Protein AF-A0A0B8Q8V2-F1 (afdb_monomer_lite)

InterPro domains:
  IPR002641 Patatin-like phospholipase domain [PF01734] (29-65)
  IPR002641 Patatin-like phospholipase domain [PS51635] (29-66)
  IPR016035 Acyl transferase/acyl hydrolase/lysophospholipase [SSF52151] (25-65)

pLDDT: mean 74.29, std 16.84, range [36.31, 94.81]

Structure (mmCIF, N/CA/C/O backbone):
data_AF-A0A0B8Q8V2-F1
#
_entry.id   AF-A0A0B8Q8V2-F1
#
loop_
_atom_site.group_PDB
_atom_site.id
_atom_site.type_symbol
_atom_site.label_atom_id
_atom_site.label_alt_id
_atom_site.label_comp_id
_atom_site.label_asym_id
_atom_site.label_entity_id
_atom_site.label_seq_id
_atom_site.pdbx_PDB_ins_code
_atom_site.Cartn_x
_atom_site.Cartn_y
_atom_site.Cartn_z
_atom_site.occupancy
_atom_site.B_iso_or_equiv
_atom_site.auth_seq_id
_atom_site.auth_comp_id
_atom_site.auth_asym_id
_atom_site.auth_atom_id
_atom_site.pdbx_PDB_model_num
ATOM 1 N N . MET A 1 1 ? -10.525 -10.167 -19.443 1.00 36.31 1 MET A N 1
ATOM 2 C CA . MET A 1 1 ? -9.359 -10.762 -18.757 1.00 36.31 1 MET A CA 1
ATOM 3 C C . MET A 1 1 ? -9.443 -10.322 -17.306 1.00 36.31 1 MET A C 1
ATOM 5 O O . MET A 1 1 ? -9.200 -9.157 -17.034 1.00 36.31 1 MET A O 1
ATOM 9 N N . ASN A 1 2 ? -9.906 -11.199 -16.413 1.00 36.94 2 ASN A N 1
ATOM 10 C CA . ASN A 1 2 ? -10.139 -10.859 -15.008 1.00 36.94 2 ASN A CA 1
ATOM 11 C C . ASN A 1 2 ? -8.844 -11.100 -14.234 1.00 36.94 2 ASN A C 1
ATOM 13 O O . ASN A 1 2 ? -8.554 -12.226 -13.842 1.00 36.94 2 ASN A O 1
ATOM 17 N N . ASN A 1 3 ? -8.039 -10.051 -14.080 1.00 37.72 3 ASN A N 1
ATOM 18 C CA . ASN A 1 3 ? -6.877 -10.080 -13.206 1.00 37.72 3 ASN A CA 1
ATOM 19 C C . ASN A 1 3 ? -7.369 -9.854 -11.770 1.00 37.72 3 ASN A C 1
ATOM 21 O O . ASN A 1 3 ? -7.581 -8.717 -11.365 1.00 37.72 3 ASN A O 1
ATOM 25 N N . SER A 1 4 ? -7.637 -10.928 -11.027 1.00 52.25 4 SER A N 1
ATOM 26 C CA . SER A 1 4 ? -8.182 -10.841 -9.666 1.00 52.25 4 SER A CA 1
ATOM 27 C C . SER A 1 4 ? -7.139 -10.493 -8.599 1.00 52.25 4 SER A C 1
ATOM 29 O O . SER A 1 4 ? -7.478 -10.507 -7.423 1.00 52.25 4 SER A O 1
ATOM 31 N N . GLY A 1 5 ? -5.885 -10.180 -8.959 1.00 44.41 5 GLY A N 1
ATOM 32 C CA . GLY A 1 5 ? -4.868 -9.667 -8.025 1.00 44.41 5 GLY A CA 1
ATOM 33 C C . GLY A 1 5 ? -4.497 -10.597 -6.859 1.00 44.41 5 GLY A C 1
ATOM 34 O O . GLY A 1 5 ? -3.666 -10.239 -6.028 1.00 44.41 5 GLY A O 1
ATOM 35 N N . LEU A 1 6 ? -5.077 -11.796 -6.788 1.00 45.00 6 LEU A N 1
ATOM 36 C CA . LEU A 1 6 ? -4.849 -12.761 -5.724 1.00 45.00 6 LEU A CA 1
ATOM 37 C C . LEU A 1 6 ? -3.562 -13.537 -6.011 1.00 45.00 6 LEU A C 1
ATOM 39 O O . LEU A 1 6 ? -3.567 -14.550 -6.707 1.00 45.00 6 LEU A O 1
ATOM 43 N N . ILE A 1 7 ? -2.448 -13.080 -5.434 1.00 49.53 7 ILE A N 1
ATOM 44 C CA . ILE A 1 7 ? -1.232 -13.892 -5.268 1.00 49.53 7 ILE A CA 1
ATOM 45 C C . ILE A 1 7 ? -1.452 -14.827 -4.070 1.00 49.53 7 ILE A C 1
ATOM 47 O O . ILE A 1 7 ? -0.774 -14.738 -3.053 1.00 49.53 7 ILE A O 1
ATOM 51 N N . TRP A 1 8 ? -2.456 -15.698 -4.144 1.00 50.56 8 TRP A N 1
ATOM 52 C CA . TRP A 1 8 ? -2.643 -16.758 -3.159 1.00 50.56 8 TRP A CA 1
ATOM 53 C C . TRP A 1 8 ? -2.868 -18.062 -3.916 1.00 50.56 8 TRP A C 1
ATOM 55 O O . TRP A 1 8 ? -3.826 -18.193 -4.673 1.00 50.56 8 TRP A O 1
ATOM 65 N N . GLY A 1 9 ? -1.924 -19.001 -3.787 1.00 46.09 9 GLY A N 1
ATOM 66 C CA . GLY A 1 9 ? -2.019 -20.313 -4.429 1.00 46.09 9 GLY A CA 1
ATOM 67 C C . GLY A 1 9 ? -3.333 -21.013 -4.070 1.00 46.09 9 GLY A C 1
ATOM 68 O O . GLY A 1 9 ? -3.848 -20.814 -2.972 1.00 46.09 9 GLY A O 1
ATOM 69 N N . ASN A 1 10 ? -3.841 -21.827 -5.002 1.00 50.44 10 ASN A N 1
ATOM 70 C CA . ASN A 1 10 ? -5.157 -22.497 -5.045 1.00 50.44 10 ASN A CA 1
ATOM 71 C C . ASN A 1 10 ? -5.508 -23.444 -3.861 1.00 50.44 10 ASN A C 1
ATOM 73 O O . ASN A 1 10 ? -6.190 -24.445 -4.058 1.00 50.44 10 ASN A O 1
ATOM 77 N N . GLY A 1 11 ? -5.045 -23.185 -2.639 1.00 52.69 11 GLY A N 1
ATOM 78 C CA . GLY A 1 11 ? -5.259 -24.048 -1.476 1.00 52.69 11 GLY A CA 1
ATOM 79 C C . GLY A 1 11 ? -5.186 -23.363 -0.112 1.00 52.69 11 GLY A C 1
ATOM 80 O O . GLY A 1 11 ? -5.394 -24.036 0.893 1.00 52.69 11 GLY A O 1
ATOM 81 N N . ALA A 1 12 ? -4.931 -22.056 -0.030 1.00 53.66 12 ALA A N 1
ATOM 82 C CA . ALA A 1 12 ? -5.153 -21.350 1.225 1.00 53.66 12 ALA A CA 1
ATOM 83 C C . ALA A 1 12 ? -6.630 -20.981 1.308 1.00 53.66 12 ALA A C 1
ATOM 85 O O . ALA A 1 12 ? -7.078 -19.991 0.731 1.00 53.66 12 ALA A O 1
ATOM 86 N N . LEU A 1 13 ? -7.405 -21.823 1.985 1.00 54.69 13 LEU A N 1
ATOM 87 C CA . LEU A 1 13 ? -8.741 -21.429 2.392 1.00 54.69 13 LEU A CA 1
ATOM 88 C C . LEU A 1 13 ? -8.589 -20.162 3.233 1.00 54.69 13 LEU A C 1
ATOM 90 O O . LEU A 1 13 ? -7.850 -20.157 4.216 1.00 54.69 13 LEU A O 1
ATOM 94 N N . TYR A 1 14 ? -9.251 -19.085 2.814 1.00 58.50 14 TYR A N 1
ATOM 95 C CA . TYR A 1 14 ? -9.506 -17.948 3.684 1.00 58.50 14 TYR A CA 1
ATOM 96 C C . TYR A 1 14 ? -10.139 -18.523 4.953 1.00 58.50 14 TYR A C 1
ATOM 98 O O . TYR A 1 14 ? -11.243 -19.059 4.894 1.00 58.50 14 TYR A O 1
ATOM 106 N N . GLN A 1 15 ? -9.379 -18.519 6.048 1.00 62.50 15 GLN A N 1
ATOM 107 C CA . GLN A 1 15 ? -9.798 -18.973 7.370 1.00 62.50 15 GLN A CA 1
ATOM 108 C C . GLN A 1 15 ? -10.255 -17.728 8.135 1.00 62.50 15 GLN A C 1
ATOM 110 O O . GLN A 1 15 ? -9.432 -17.070 8.780 1.00 62.50 15 GLN A O 1
ATOM 115 N N . PRO A 1 16 ? -11.530 -17.314 7.990 1.00 61.62 16 PRO A N 1
ATOM 116 C CA . PRO A 1 16 ? -12.057 -16.110 8.630 1.00 61.62 16 PRO A CA 1
ATOM 117 C C . PRO A 1 16 ? -11.903 -16.141 10.152 1.00 61.62 16 PRO A C 1
ATOM 119 O O . PRO A 1 16 ? -11.808 -15.090 10.768 1.00 61.62 16 PRO A O 1
ATOM 122 N N . ASP A 1 17 ? -11.846 -17.332 10.736 1.00 71.06 17 ASP A N 1
ATOM 123 C CA . ASP A 1 17 ? -11.593 -17.626 12.143 1.00 71.06 17 ASP A CA 1
ATOM 124 C C . ASP A 1 17 ? -10.166 -17.286 12.599 1.00 71.06 17 ASP A C 1
ATOM 126 O O . ASP A 1 17 ? -9.974 -16.853 13.728 1.00 71.06 17 ASP A O 1
ATOM 130 N N . VAL A 1 18 ? -9.162 -17.424 11.730 1.00 69.44 18 VAL A N 1
ATOM 131 C CA . VAL A 1 18 ? -7.771 -17.0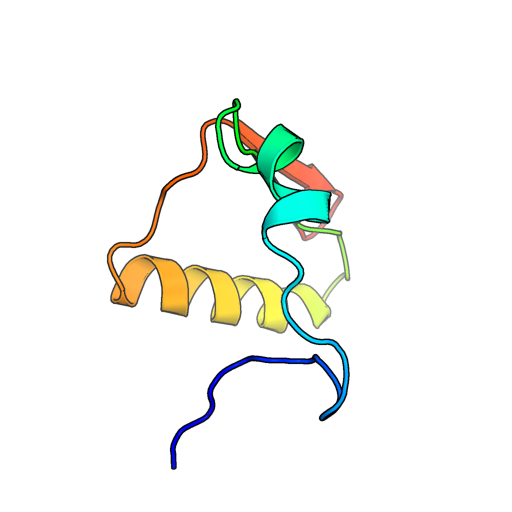55 12.054 1.00 69.44 18 VAL A CA 1
ATOM 132 C C . VAL A 1 18 ? -7.552 -15.550 11.896 1.00 69.44 18 VAL A C 1
ATOM 134 O O . VAL A 1 18 ? -6.752 -14.949 12.613 1.00 69.44 18 VAL A O 1
ATOM 137 N N . PHE A 1 19 ? -8.263 -14.923 10.956 1.00 64.25 19 PHE A N 1
ATOM 138 C CA . PHE A 1 19 ? -8.107 -13.500 10.661 1.00 64.25 19 PHE A CA 1
ATOM 139 C C . PHE A 1 19 ? -9.142 -12.598 11.343 1.00 64.25 19 PHE A C 1
ATOM 141 O O . PHE A 1 19 ? -9.010 -11.377 11.256 1.00 64.25 19 PHE A O 1
ATOM 148 N N . SER A 1 20 ? -10.138 -13.157 12.041 1.00 70.00 20 SER A N 1
ATOM 149 C CA . SER A 1 20 ? -11.220 -12.406 12.699 1.00 70.00 20 SER A CA 1
ATOM 150 C C . SER A 1 20 ? -10.693 -11.318 13.624 1.00 70.00 20 SER A C 1
ATOM 152 O O . SER A 1 20 ? -11.199 -10.196 13.614 1.00 70.00 20 SER A O 1
ATOM 154 N N . ASP A 1 21 ? -9.620 -11.626 14.349 1.00 71.19 21 ASP A N 1
ATOM 155 C CA . ASP A 1 21 ? -9.013 -10.730 15.333 1.00 71.19 21 ASP A CA 1
ATOM 156 C C . ASP A 1 21 ? -8.306 -9.530 14.676 1.00 71.19 21 ASP A C 1
ATOM 158 O O . ASP A 1 21 ? -8.078 -8.506 15.321 1.00 71.19 21 ASP A O 1
ATOM 162 N N . TYR A 1 22 ? -8.007 -9.618 13.375 1.00 67.19 22 TYR A N 1
ATOM 163 C CA . TYR A 1 22 ? -7.319 -8.581 12.600 1.00 67.19 22 TYR A CA 1
ATOM 164 C C . TYR A 1 22 ? -8.256 -7.773 11.687 1.00 67.19 22 TYR A C 1
ATOM 166 O O . TYR A 1 22 ? -7.846 -6.743 11.154 1.00 67.19 22 TYR A O 1
ATOM 174 N N . LEU A 1 23 ? -9.509 -8.207 11.507 1.00 68.88 23 LEU A N 1
ATOM 175 C CA . LEU A 1 23 ? -10.461 -7.590 10.571 1.00 68.88 23 LEU A CA 1
ATOM 176 C C . LEU A 1 23 ? -11.255 -6.412 11.170 1.00 68.88 23 LEU A C 1
ATOM 178 O O . LEU A 1 23 ? -11.837 -5.635 10.419 1.00 68.88 23 LEU A O 1
ATOM 182 N N . GLY A 1 24 ? -11.275 -6.253 12.500 1.00 69.75 24 GLY A N 1
ATOM 183 C CA . GLY A 1 24 ? -12.078 -5.236 13.206 1.00 69.75 24 GLY A CA 1
ATOM 184 C C . GLY A 1 24 ? -11.307 -4.038 13.779 1.00 69.75 24 GLY A C 1
ATOM 185 O O . GLY A 1 24 ? -11.873 -3.269 14.555 1.00 69.75 24 GLY A O 1
ATOM 186 N N . GLY A 1 25 ? -10.016 -3.897 13.465 1.00 79.00 25 GLY A N 1
ATOM 187 C CA . GLY A 1 25 ? -9.121 -2.904 14.074 1.00 79.00 25 GLY A CA 1
ATOM 188 C C . GLY A 1 25 ? -8.720 -1.741 13.160 1.00 79.00 25 GLY A C 1
ATOM 189 O O . GLY A 1 25 ? -9.164 -1.623 12.021 1.00 79.00 25 GLY A O 1
ATOM 190 N N . LYS A 1 26 ? -7.821 -0.878 13.658 1.00 84.12 26 LYS A N 1
ATOM 191 C CA . LYS A 1 26 ? -7.168 0.145 12.827 1.00 84.12 26 LYS A CA 1
ATOM 192 C C . LYS A 1 26 ? -6.291 -0.532 11.778 1.00 84.12 26 LYS A C 1
ATOM 194 O O . LYS A 1 26 ? -5.292 -1.169 12.101 1.00 84.12 26 LYS A O 1
ATOM 199 N N . THR A 1 27 ? -6.661 -0.349 10.526 1.00 87.56 27 THR A N 1
ATOM 200 C CA . THR A 1 27 ? -5.938 -0.814 9.341 1.00 87.56 27 THR A CA 1
ATOM 201 C C . THR A 1 27 ? -4.893 0.213 8.914 1.00 87.56 27 THR A C 1
ATOM 203 O O . THR A 1 27 ? -5.114 1.422 9.009 1.00 87.56 27 THR A O 1
ATOM 206 N N . ALA A 1 28 ? -3.755 -0.256 8.411 1.00 89.94 28 ALA A N 1
ATOM 207 C CA . ALA A 1 28 ? -2.724 0.606 7.852 1.00 89.94 28 ALA A CA 1
ATOM 208 C C . ALA A 1 28 ? -2.296 0.114 6.469 1.00 89.94 28 ALA A C 1
ATOM 210 O O . ALA A 1 28 ? -2.168 -1.092 6.253 1.00 89.94 28 ALA A O 1
ATOM 211 N N . LEU A 1 29 ? -2.052 1.048 5.552 1.00 89.31 29 LEU A N 1
ATOM 212 C CA . LEU A 1 29 ? -1.441 0.760 4.261 1.00 89.31 29 LEU A CA 1
ATOM 213 C C . LEU A 1 29 ? 0.075 0.917 4.387 1.00 89.31 29 LEU A C 1
ATOM 215 O O . LEU A 1 29 ? 0.568 1.999 4.700 1.00 89.31 29 LEU A O 1
ATOM 219 N N . VAL A 1 30 ? 0.811 -0.169 4.155 1.00 88.88 30 VAL A N 1
ATOM 220 C CA . VAL A 1 30 ? 2.277 -0.185 4.227 1.00 88.88 30 VAL A CA 1
ATOM 221 C C . VAL A 1 30 ? 2.857 -0.418 2.837 1.00 88.88 30 VAL A C 1
ATOM 223 O O . VAL A 1 30 ? 2.724 -1.503 2.273 1.00 88.88 30 VAL A O 1
ATOM 226 N N . ALA A 1 31 ? 3.528 0.594 2.296 1.00 89.25 31 ALA A N 1
ATOM 227 C CA . ALA A 1 31 ? 4.223 0.540 1.019 1.00 89.25 31 ALA A CA 1
ATOM 228 C C . ALA A 1 31 ? 5.738 0.381 1.237 1.00 89.25 31 ALA A C 1
ATOM 230 O O . ALA A 1 31 ? 6.438 1.276 1.721 1.00 89.25 31 ALA A O 1
ATOM 231 N N . GLN A 1 32 ? 6.273 -0.786 0.877 1.00 84.19 32 GLN A N 1
ATOM 232 C CA . GLN A 1 32 ? 7.712 -1.031 0.934 1.00 84.19 32 GLN A CA 1
ATOM 233 C C . GLN A 1 32 ? 8.436 -0.298 -0.205 1.00 84.19 32 GLN A C 1
ATOM 235 O O . GLN A 1 32 ? 8.004 -0.329 -1.358 1.00 84.19 32 GLN A O 1
ATOM 240 N N . GLY A 1 33 ? 9.581 0.312 0.102 1.00 74.81 33 GLY A N 1
ATOM 241 C CA . GLY A 1 33 ? 10.458 0.904 -0.902 1.00 74.81 33 GLY A CA 1
ATOM 242 C C . GLY A 1 33 ? 11.082 -0.136 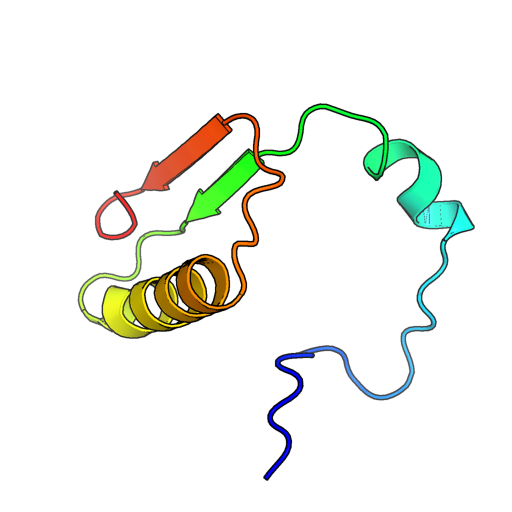-1.829 1.00 74.81 33 GLY A C 1
ATOM 243 O O . GLY A 1 33 ? 11.629 -1.139 -1.378 1.00 74.81 33 GLY A O 1
ATOM 244 N N . GLY A 1 34 ? 11.044 0.133 -3.136 1.00 75.50 34 GLY A N 1
ATOM 245 C CA . GLY A 1 34 ? 11.601 -0.744 -4.175 1.00 75.50 34 GLY A CA 1
ATOM 246 C C . GLY A 1 34 ? 12.416 -0.021 -5.252 1.00 75.50 34 GLY A C 1
ATOM 247 O O . GLY A 1 34 ? 12.637 -0.584 -6.326 1.00 75.50 34 GLY A O 1
ATOM 248 N N . GLY A 1 35 ? 12.825 1.231 -5.016 1.00 80.38 35 GLY A N 1
ATOM 249 C CA . GLY A 1 35 ? 13.458 2.078 -6.034 1.00 80.38 35 GLY A CA 1
ATOM 250 C C . GLY A 1 35 ? 12.538 2.274 -7.246 1.00 80.38 35 GLY A C 1
ATOM 251 O O . GLY A 1 35 ? 11.356 2.564 -7.087 1.00 80.38 35 GLY A O 1
ATOM 252 N N . GLN A 1 36 ? 13.045 2.034 -8.461 1.00 76.19 36 GLN A N 1
ATOM 253 C CA . GLN A 1 36 ? 12.253 2.113 -9.704 1.00 76.19 36 GLN A CA 1
ATOM 254 C C . GLN A 1 36 ? 11.087 1.109 -9.766 1.00 76.19 36 GLN A C 1
ATOM 256 O O . GLN A 1 36 ? 10.151 1.293 -10.541 1.00 76.19 36 GLN A O 1
ATOM 261 N N . ARG A 1 37 ? 11.095 0.062 -8.928 1.00 79.31 37 ARG A N 1
ATOM 262 C CA . ARG A 1 37 ? 9.990 -0.909 -8.841 1.00 79.31 37 ARG A CA 1
ATOM 263 C C . ARG A 1 37 ? 8.759 -0.350 -8.120 1.00 79.31 37 ARG A C 1
ATOM 265 O O . ARG A 1 37 ? 7.737 -1.029 -8.080 1.00 79.31 37 ARG A O 1
ATOM 272 N N . GLY A 1 38 ? 8.825 0.884 -7.610 1.00 78.81 38 GLY A N 1
ATOM 273 C CA . GLY A 1 38 ? 7.676 1.600 -7.048 1.00 78.81 38 GLY A CA 1
AT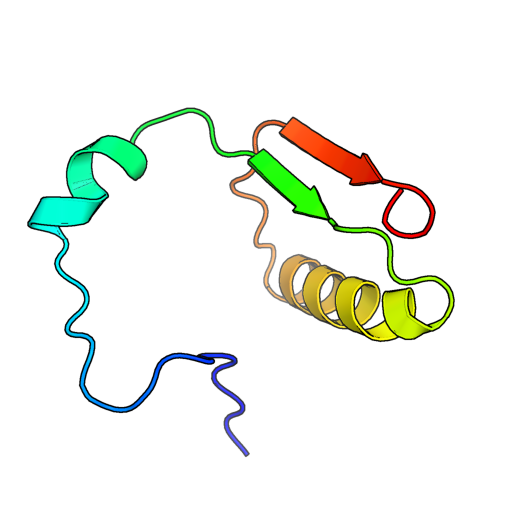OM 274 C C . GLY A 1 38 ? 6.520 1.789 -8.038 1.00 78.81 38 GLY A C 1
ATOM 275 O O . GLY A 1 38 ? 5.383 1.944 -7.606 1.00 78.81 38 GLY A O 1
ATOM 276 N N . ILE A 1 39 ? 6.768 1.672 -9.352 1.00 84.19 39 ILE A N 1
ATOM 277 C CA . ILE A 1 39 ? 5.714 1.722 -10.380 1.00 84.19 39 ILE A CA 1
ATOM 278 C C . ILE A 1 39 ? 4.642 0.639 -10.184 1.00 84.19 39 ILE A C 1
ATOM 280 O O . ILE A 1 39 ? 3.474 0.857 -10.491 1.00 84.19 39 ILE A O 1
ATOM 284 N N . PHE A 1 40 ? 5.018 -0.515 -9.625 1.00 86.06 40 PHE A N 1
ATOM 285 C CA . PHE A 1 40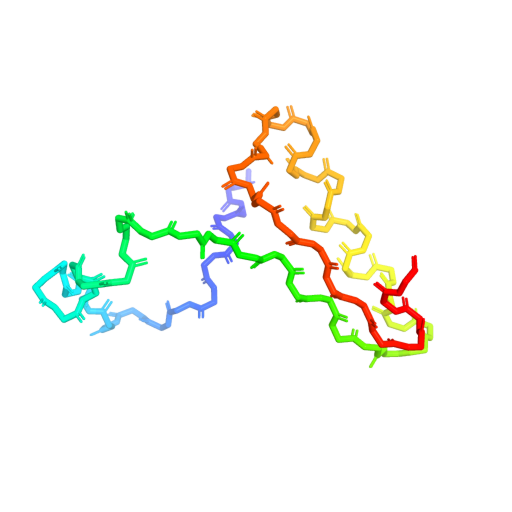 ? 4.062 -1.567 -9.299 1.00 86.06 40 PHE A CA 1
ATOM 286 C C . PHE A 1 40 ? 3.146 -1.142 -8.146 1.00 86.06 40 PHE A C 1
ATOM 288 O O . PHE A 1 40 ? 1.929 -1.260 -8.256 1.00 86.06 40 PHE A O 1
ATOM 295 N N . THR A 1 41 ? 3.722 -0.588 -7.073 1.00 86.88 41 THR A N 1
ATOM 296 C CA . THR A 1 41 ? 2.963 -0.032 -5.944 1.00 86.88 41 THR A CA 1
ATOM 297 C C . THR A 1 41 ? 2.020 1.071 -6.415 1.00 86.88 41 THR A C 1
ATOM 299 O O . THR A 1 41 ? 0.849 1.057 -6.054 1.00 86.88 41 THR A O 1
ATOM 302 N N . ALA A 1 42 ? 2.491 1.971 -7.283 1.00 88.19 42 ALA A N 1
ATOM 303 C CA . ALA A 1 42 ? 1.664 3.022 -7.869 1.00 88.19 42 ALA A CA 1
ATOM 304 C C . ALA A 1 42 ? 0.466 2.452 -8.649 1.00 88.19 42 ALA A C 1
ATOM 306 O O . ALA A 1 42 ? -0.648 2.929 -8.471 1.00 88.19 42 ALA A O 1
ATOM 307 N N . GLY A 1 43 ? 0.661 1.393 -9.444 1.00 90.50 43 GLY A N 1
ATOM 308 C CA . GLY A 1 43 ? -0.436 0.73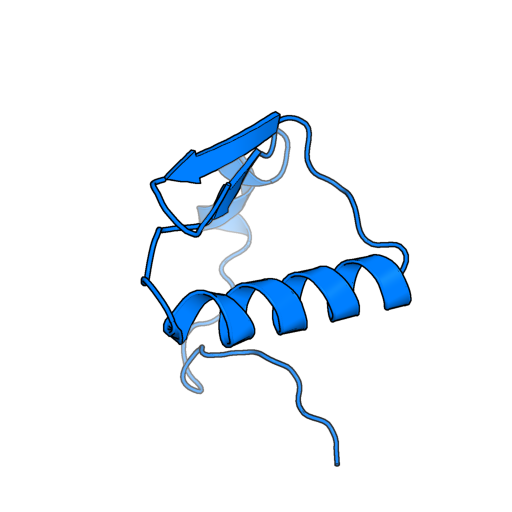4 -10.161 1.00 90.50 43 GLY A CA 1
ATOM 309 C C . GLY A 1 43 ? -1.471 0.071 -9.242 1.00 90.50 43 GLY A C 1
ATOM 310 O O . GLY A 1 43 ? -2.664 0.103 -9.534 1.00 90.50 43 GLY A O 1
ATOM 311 N N . VAL A 1 44 ? -1.043 -0.499 -8.111 1.00 90.25 44 VAL A N 1
ATOM 312 C CA . VAL A 1 44 ? -1.967 -1.055 -7.103 1.00 90.25 44 VAL A CA 1
ATOM 313 C C . VAL A 1 44 ? -2.768 0.058 -6.421 1.00 90.25 44 VAL A C 1
ATOM 315 O O . VAL A 1 44 ? -3.979 -0.075 -6.258 1.00 90.25 44 VAL A O 1
ATOM 318 N N . LEU A 1 45 ? -2.118 1.170 -6.066 1.00 90.06 45 LEU A N 1
ATOM 319 C CA . LEU A 1 45 ? -2.789 2.326 -5.464 1.00 90.06 45 LEU A CA 1
ATOM 320 C C . LEU A 1 45 ? -3.765 2.997 -6.439 1.00 90.06 45 LEU A C 1
ATOM 322 O O . LEU A 1 45 ? -4.857 3.385 -6.035 1.00 90.06 45 LEU A O 1
ATOM 326 N N . ASP A 1 46 ? -3.419 3.072 -7.723 1.00 92.06 46 ASP A N 1
ATOM 327 C CA . ASP A 1 46 ? -4.314 3.581 -8.766 1.00 92.06 46 ASP A CA 1
ATOM 328 C C . ASP A 1 46 ? -5.581 2.719 -8.896 1.00 92.06 46 ASP A C 1
ATOM 330 O O . ASP A 1 46 ? -6.695 3.238 -8.952 1.00 92.06 46 ASP A O 1
ATOM 334 N N . ALA A 1 47 ? -5.449 1.391 -8.818 1.00 93.00 47 ALA A N 1
ATOM 335 C CA . ALA A 1 47 ? -6.601 0.488 -8.800 1.00 93.00 47 ALA A CA 1
ATOM 336 C C . ALA A 1 47 ? -7.49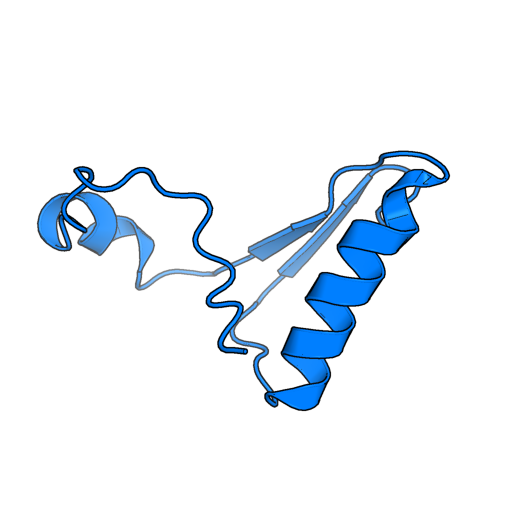0 0.672 -7.555 1.00 93.00 47 ALA A C 1
ATOM 338 O O . ALA A 1 47 ? -8.717 0.540 -7.647 1.00 93.00 47 ALA A O 1
ATOM 339 N N . PHE A 1 48 ? -6.900 0.994 -6.398 1.00 93.12 48 PHE A N 1
ATOM 340 C CA . PHE A 1 48 ? -7.657 1.326 -5.187 1.00 93.12 48 PHE A CA 1
ATOM 341 C C . PHE A 1 48 ? -8.448 2.620 -5.366 1.00 93.12 48 PHE A C 1
ATOM 343 O O . PHE A 1 48 ? -9.647 2.635 -5.087 1.00 93.12 48 PHE A O 1
ATOM 350 N N . LEU A 1 49 ? -7.820 3.663 -5.917 1.00 88.81 49 LEU A N 1
ATOM 351 C CA . LEU A 1 49 ? -8.488 4.928 -6.231 1.00 88.81 49 LEU A CA 1
ATOM 352 C C . LEU A 1 49 ? -9.628 4.727 -7.235 1.00 88.81 49 LEU A C 1
ATOM 354 O O . LEU A 1 49 ? -10.742 5.191 -6.997 1.00 88.81 49 LEU A O 1
ATOM 358 N N . TYR A 1 50 ? -9.387 3.972 -8.311 1.00 94.81 50 TYR A N 1
ATOM 359 C CA . TYR A 1 50 ? -10.409 3.643 -9.309 1.00 94.81 50 TYR A CA 1
ATOM 360 C C . TYR A 1 50 ? -11.610 2.901 -8.701 1.00 94.81 50 TYR A C 1
ATOM 362 O O . TYR A 1 50 ? -12.751 3.110 -9.107 1.00 94.81 50 TYR A O 1
ATOM 370 N N . SER A 1 51 ? -11.358 2.061 -7.696 1.00 93.31 51 SER A N 1
ATOM 371 C CA . SER A 1 51 ? -12.389 1.297 -6.985 1.00 93.31 51 SER A CA 1
ATOM 372 C C . SER A 1 51 ? -13.012 2.057 -5.807 1.00 93.31 51 SER A C 1
ATOM 374 O O . SER A 1 51 ? -13.851 1.490 -5.108 1.00 93.31 51 SER A O 1
ATOM 376 N N . ASN A 1 52 ? -12.608 3.313 -5.563 1.00 91.75 52 ASN A N 1
ATOM 377 C CA . ASN A 1 52 ? -12.962 4.096 -4.374 1.00 91.75 52 ASN A CA 1
ATOM 378 C C . ASN A 1 52 ? -12.739 3.318 -3.060 1.00 91.75 52 ASN A C 1
ATOM 380 O O . ASN A 1 52 ? -13.565 3.333 -2.145 1.00 91.75 52 ASN A O 1
ATOM 384 N N . PHE A 1 53 ? -11.637 2.573 -3.004 1.00 89.25 53 PHE A N 1
ATOM 385 C CA . PHE A 1 53 ? -11.292 1.683 -1.907 1.00 89.25 53 PHE A CA 1
ATOM 386 C C . PHE A 1 53 ? -10.205 2.313 -1.037 1.00 89.25 53 PHE A C 1
ATOM 388 O O . PHE A 1 53 ? -9.021 2.239 -1.356 1.00 89.25 53 PHE A O 1
ATOM 395 N N . ASP A 1 54 ? -10.617 2.906 0.082 1.00 87.12 54 ASP A N 1
ATOM 396 C CA . ASP A 1 54 ? -9.706 3.448 1.093 1.00 87.12 54 ASP A CA 1
ATOM 397 C C . ASP A 1 54 ? -10.187 3.115 2.517 1.00 87.12 54 ASP A C 1
ATOM 399 O O . ASP A 1 54 ? -10.699 3.972 3.238 1.00 87.12 54 ASP A O 1
ATOM 403 N N . PRO A 1 55 ? -10.094 1.844 2.945 1.00 87.94 55 PRO A N 1
ATOM 404 C CA . PRO A 1 55 ? -10.448 1.456 4.304 1.00 87.94 55 PRO A CA 1
ATOM 405 C C . PRO A 1 55 ? -9.304 1.702 5.300 1.00 87.94 55 PRO A C 1
ATOM 407 O O . PRO A 1 55 ? -9.331 1.107 6.378 1.00 87.94 55 PRO A O 1
ATOM 410 N N . PHE A 1 56 ? -8.263 2.469 4.954 1.00 89.44 56 PHE A N 1
ATOM 411 C CA . PHE A 1 56 ? -7.033 2.573 5.743 1.00 89.44 56 PHE A CA 1
ATOM 412 C C . PHE A 1 56 ? -7.056 3.778 6.686 1.00 89.44 56 PHE A C 1
ATOM 414 O O . PHE A 1 56 ? -7.441 4.882 6.323 1.00 89.44 56 PHE A O 1
ATOM 421 N N . HIS A 1 57 ? -6.594 3.580 7.920 1.00 89.62 57 HIS A N 1
ATOM 422 C CA . HIS A 1 57 ? -6.532 4.640 8.931 1.00 89.62 57 HIS A CA 1
ATOM 423 C C . HIS A 1 57 ? -5.166 5.326 8.985 1.00 89.62 57 HIS A C 1
ATOM 425 O O . HIS A 1 57 ? -5.021 6.404 9.563 1.00 89.62 57 HIS A O 1
ATOM 431 N N . THR A 1 58 ? -4.118 4.671 8.490 1.00 90.00 58 THR A N 1
ATOM 432 C CA . THR A 1 58 ? -2.742 5.172 8.561 1.00 90.00 58 THR A CA 1
ATOM 433 C C . THR A 1 58 ? -1.944 4.666 7.369 1.00 90.00 58 THR A C 1
ATOM 435 O O . THR A 1 58 ? -2.155 3.546 6.912 1.00 90.00 58 THR A O 1
ATOM 438 N N . PHE A 1 59 ? -1.011 5.478 6.881 1.00 89.81 59 PHE A N 1
ATOM 439 C CA . PHE A 1 59 ? -0.180 5.171 5.723 1.00 89.81 59 PHE A CA 1
ATOM 440 C C . PHE A 1 59 ? 1.291 5.207 6.134 1.00 89.81 59 PHE A C 1
ATOM 442 O O . PHE A 1 59 ? 1.735 6.167 6.765 1.00 89.81 59 PHE A O 1
ATOM 449 N N . PHE A 1 60 ? 2.044 4.169 5.782 1.00 88.56 60 PHE A N 1
ATOM 450 C CA . PHE A 1 60 ? 3.478 4.078 6.038 1.00 88.56 60 PHE A CA 1
ATOM 451 C C . PHE A 1 60 ? 4.212 3.726 4.749 1.00 88.56 60 PHE A C 1
ATOM 453 O O . PHE A 1 60 ? 3.900 2.730 4.101 1.00 88.56 60 PHE A O 1
ATOM 460 N N . GLY A 1 61 ? 5.222 4.518 4.407 1.00 85.44 61 GLY A N 1
ATOM 461 C CA . GLY A 1 61 ? 6.086 4.293 3.256 1.00 85.44 61 GLY A CA 1
ATOM 462 C C . GLY A 1 61 ? 7.550 4.251 3.677 1.00 85.44 61 GLY A C 1
ATOM 463 O O . GLY A 1 61 ? 7.950 4.917 4.633 1.00 85.44 61 GLY A O 1
ATOM 464 N N . THR A 1 62 ? 8.370 3.477 2.968 1.00 83.88 62 THR A N 1
ATOM 465 C CA . THR A 1 62 ? 9.835 3.533 3.113 1.00 83.88 62 THR A CA 1
ATOM 466 C C . THR A 1 62 ? 10.479 3.882 1.774 1.00 83.88 62 THR A C 1
ATOM 468 O O . THR A 1 62 ? 10.161 3.270 0.761 1.00 83.88 62 THR A O 1
ATOM 471 N N . SER A 1 63 ? 11.405 4.848 1.742 1.00 77.69 63 SER A N 1
ATOM 472 C CA . SER A 1 63 ? 12.113 5.269 0.518 1.00 77.69 63 SER A CA 1
ATOM 473 C C . SER A 1 63 ? 11.145 5.583 -0.643 1.00 77.69 63 SER A C 1
ATOM 475 O O . SER A 1 63 ? 10.326 6.476 -0.499 1.00 77.69 63 SER A O 1
ATOM 477 N N . ALA A 1 64 ? 11.197 4.852 -1.762 1.00 63.53 64 ALA A N 1
ATOM 478 C CA . ALA A 1 64 ? 10.311 5.036 -2.922 1.00 63.53 64 ALA A CA 1
ATOM 479 C C . ALA A 1 64 ? 8.841 4.598 -2.708 1.00 63.53 64 ALA A C 1
ATOM 481 O O . ALA A 1 64 ? 8.078 4.559 -3.668 1.00 63.53 64 ALA A O 1
ATOM 482 N N . GLY A 1 65 ? 8.474 4.166 -1.496 1.00 59.66 65 GLY A N 1
ATOM 483 C CA . GLY A 1 65 ? 7.093 3.874 -1.097 1.00 59.66 65 GLY A CA 1
ATOM 484 C C . GLY A 1 65 ? 6.386 5.029 -0.372 1.00 59.66 65 GLY A C 1
ATOM 485 O O . GLY A 1 65 ? 5.242 4.842 0.029 1.00 59.66 65 GLY A O 1
ATOM 486 N N . LEU A 1 66 ? 7.068 6.165 -0.155 1.00 56.41 66 LEU A N 1
ATOM 487 C CA . LEU A 1 66 ? 6.467 7.468 0.184 1.00 56.41 66 LEU A CA 1
ATOM 488 C C . LEU A 1 66 ? 6.152 8.229 -1.106 1.00 56.41 66 LEU A C 1
ATOM 490 O O . LEU A 1 66 ? 5.104 8.904 -1.126 1.00 56.41 66 LEU A O 1
#

Organism: NCBI:txid1481914

Foldseek 3Di:
DDPVVDPDPPPPDPPCVVCVVVPPDAAEAEFEDDDVCCVVVVVVVVVCVVVVHDPHDYYHYDDSGD

Secondary structure (DSSP, 8-state):
---------TT----HHHHHHHHSS--EEEE---GGGHHHHHHHHHHHHHTT----SEEEE-GGG-

Radius of gyration: 14.16 Å; chains: 1; bounding box: 26×32×34 Å

Sequence (66 aa):
MNNSGLIWGNGALYQPDVFSDYLGGKTALVAQGGGQRGIFTAGVLDAFLYSNFDPFHTFFGTSAGL